Protein AF-A0A0D6L9V5-F1 (afdb_monomer_lite)

Foldseek 3Di:
DDCPDPDVVVNVVVVVVVVVVVVPPCQPVDDLVVVLVVLLVVVVVVPVVDDDDLDDDDEAAQAHPDHAADLVSCLSHNDYYQFQLLALVRVVVVVVSCCVRPRLVSQAADEDFAAQDEGSPSDDHGAQAQPHRSHPNSLQSVLVDPSCVPHYYHYPHPPDPVVVSVVSSVVD

InterPro domains:
  IPR001719 AP endonuclease 2 [PS51432] (1-172)
  IPR001719 AP endonuclease 2 [PTHR21445] (82-172)
  IPR001719 AP endonuclease 2 [SM00518] (1-172)
  IPR013022 Xylose isomerase-like, TIM barrel domain [PF01261] (30-164)
  IPR018246 AP endonuclease 2, zinc binding site [PS00731] (110-126)
  IPR036237 Xylose isomerase-like superfamily [SSF51658] (2-169)

Secondary structure (DSSP, 8-state):
--TT-SSHHHHHHHHHHHHHHHH---TTSS-HHHHHHHHHHHHHHHHHT-SS--PPPPPP---SS-S--SHHHHHTT--------SSHHHHHHHHHHHHHHT-GGG---EEE-EESSPTT-----EE-TTTSSSHHHHHHHHHT-GGGTT--EEE--TT--HHHHHHHHTT-

pLDDT: mean 71.84, std 14.4, range [40.25, 92.31]

Radius of gyration: 18.35 Å; chains: 1; bounding box: 37×38×50 Å

Sequence (172 aa):
MNPGSPDPEKLQKSREAMLDECKRSTIGACTTEECLKTVAATIDYIVDNTDHIIMVIETMAGQGNTVGSTFEEVRDIISMESYDIRTKEAYNATMEKFDKIIGLKYLKAFHLNDSKGPVGCRVDRHENIGRGKIGKSGFKCLMDDERLDGIPLILETPEGDYPREMITLYSL

Organism: NCBI:txid53326

Structure (mmCIF, N/CA/C/O backbone):
data_AF-A0A0D6L9V5-F1
#
_entry.id   AF-A0A0D6L9V5-F1
#
loop_
_atom_site.group_PDB
_atom_site.id
_atom_site.type_symbol
_atom_site.label_atom_id
_atom_site.label_alt_id
_atom_site.label_comp_id
_atom_site.label_asym_id
_atom_site.label_entity_id
_atom_site.label_seq_id
_atom_site.pdbx_PDB_ins_code
_atom_site.Cartn_x
_atom_site.Cartn_y
_atom_site.Cartn_z
_atom_site.occupancy
_atom_site.B_iso_or_equiv
_atom_site.auth_seq_id
_atom_site.auth_comp_id
_atom_site.auth_asym_id
_atom_site.auth_atom_id
_atom_site.pdbx_PDB_model_num
ATOM 1 N N . MET A 1 1 ? 6.070 -4.367 -23.952 1.00 61.62 1 MET A N 1
ATOM 2 C CA . MET A 1 1 ? 7.113 -5.408 -24.139 1.00 61.62 1 MET A CA 1
ATOM 3 C C . MET A 1 1 ? 6.447 -6.777 -24.154 1.00 61.62 1 MET A C 1
ATOM 5 O O . MET A 1 1 ? 5.437 -6.923 -23.481 1.00 61.62 1 MET A O 1
ATOM 9 N N . ASN A 1 2 ? 6.975 -7.764 -24.885 1.00 54.31 2 ASN A N 1
ATOM 10 C CA . ASN A 1 2 ? 6.525 -9.159 -24.782 1.00 54.31 2 ASN A CA 1
ATOM 11 C C . ASN A 1 2 ? 7.741 -10.113 -24.761 1.00 54.31 2 ASN A C 1
ATOM 13 O O . ASN A 1 2 ? 8.191 -10.552 -25.824 1.00 54.31 2 ASN A O 1
ATOM 17 N N . PRO A 1 3 ? 8.278 -10.453 -23.573 1.00 46.28 3 PRO A N 1
ATOM 18 C CA . PRO A 1 3 ? 9.415 -11.368 -23.442 1.00 46.28 3 PRO A CA 1
ATOM 19 C C . PRO A 1 3 ? 9.081 -12.837 -23.763 1.00 46.28 3 PRO A C 1
ATOM 21 O O . PRO A 1 3 ? 9.992 -13.657 -23.825 1.00 46.28 3 PRO A O 1
ATOM 24 N N . GLY A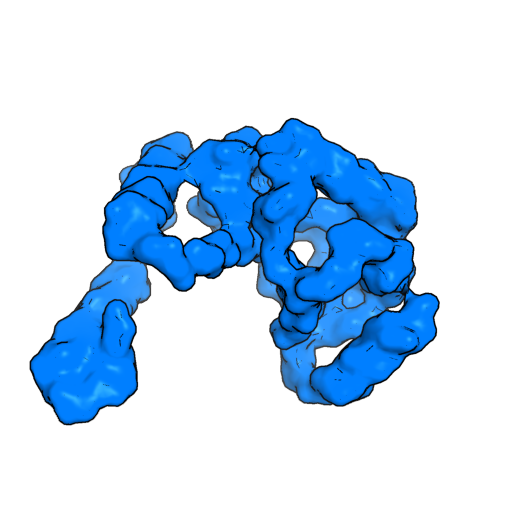 1 4 ? 7.804 -13.171 -23.984 1.00 46.88 4 GLY A N 1
ATOM 25 C CA . GLY A 1 4 ? 7.335 -14.483 -24.443 1.00 46.88 4 GLY A CA 1
ATOM 26 C C . GLY A 1 4 ? 6.944 -14.516 -25.925 1.00 46.88 4 GLY A C 1
ATOM 27 O O . GLY A 1 4 ? 6.222 -15.419 -26.342 1.00 46.88 4 GLY A O 1
ATOM 28 N N . SER A 1 5 ? 7.348 -13.522 -26.726 1.00 75.38 5 SER A N 1
ATOM 29 C CA . SER A 1 5 ? 6.964 -13.461 -28.139 1.00 75.38 5 SER A CA 1
ATOM 30 C C . SER A 1 5 ? 7.527 -14.653 -28.938 1.00 75.38 5 SER A C 1
ATOM 32 O O . SER A 1 5 ? 8.735 -14.881 -28.891 1.00 75.38 5 SER A O 1
ATOM 34 N N . PRO A 1 6 ? 6.699 -15.386 -29.713 1.00 63.06 6 PRO A N 1
ATOM 35 C CA . PRO A 1 6 ? 7.181 -16.427 -30.627 1.00 63.06 6 PRO A CA 1
ATOM 36 C C . PRO A 1 6 ? 7.817 -15.843 -31.902 1.00 63.06 6 PRO A C 1
ATOM 38 O O . PRO A 1 6 ? 8.442 -16.568 -32.670 1.00 63.06 6 PRO A O 1
ATOM 41 N N . ASP A 1 7 ? 7.646 -14.540 -32.136 1.00 86.88 7 ASP A N 1
ATOM 42 C CA . ASP A 1 7 ? 8.281 -13.775 -33.205 1.00 86.88 7 ASP A CA 1
ATOM 43 C C . ASP A 1 7 ? 9.702 -13.369 -32.754 1.00 86.88 7 ASP A C 1
ATOM 45 O O . ASP A 1 7 ? 9.831 -12.613 -31.781 1.00 86.88 7 ASP A O 1
ATOM 49 N N . PRO A 1 8 ? 10.773 -13.847 -33.423 1.00 83.25 8 PRO A N 1
ATOM 50 C CA . PRO A 1 8 ? 12.145 -13.618 -32.973 1.00 83.25 8 PRO A CA 1
ATOM 51 C C . PRO A 1 8 ? 12.564 -12.145 -32.940 1.00 83.25 8 PRO A C 1
ATOM 53 O O . PRO A 1 8 ? 13.319 -11.758 -32.050 1.00 83.25 8 PRO A O 1
ATOM 56 N N . GLU A 1 9 ? 12.071 -11.305 -33.856 1.00 86.25 9 GLU A N 1
ATOM 57 C CA . GLU A 1 9 ? 12.423 -9.880 -33.878 1.00 86.25 9 GLU A CA 1
ATOM 58 C C . GLU A 1 9 ? 11.746 -9.125 -32.732 1.00 86.25 9 GLU A C 1
ATOM 60 O O . GLU A 1 9 ? 12.368 -8.285 -32.076 1.00 86.25 9 GLU A O 1
ATOM 65 N N . LYS A 1 10 ? 10.474 -9.436 -32.452 1.00 75.12 10 LYS A N 1
ATOM 66 C CA . LYS A 1 10 ? 9.734 -8.843 -31.324 1.00 75.12 10 LYS A CA 1
ATOM 67 C C . LYS A 1 10 ? 10.266 -9.326 -29.975 1.00 75.12 10 LYS A C 1
ATOM 69 O O . LYS A 1 10 ? 10.299 -8.546 -29.017 1.00 75.12 10 LYS A O 1
ATOM 74 N N . LEU A 1 11 ? 10.715 -10.580 -29.905 1.00 71.06 11 LEU A N 1
ATOM 75 C CA . LEU A 1 11 ? 11.403 -11.140 -28.746 1.00 71.06 11 LEU A CA 1
ATOM 76 C C . LEU A 1 11 ? 12.747 -10.444 -28.511 1.00 71.06 11 LEU A C 1
ATOM 78 O O . LEU A 1 11 ? 13.022 -10.025 -27.388 1.00 71.06 11 LEU A O 1
ATOM 82 N N . GLN A 1 12 ? 13.554 -10.266 -29.561 1.00 76.75 12 GLN A N 1
ATOM 83 C CA . GLN A 1 12 ? 14.848 -9.593 -29.470 1.00 76.75 12 GLN A CA 1
ATOM 84 C C . GLN A 1 12 ? 14.691 -8.127 -29.044 1.00 76.75 12 GLN A C 1
ATOM 86 O O . GLN A 1 12 ? 15.301 -7.728 -28.056 1.00 76.75 12 GLN A O 1
ATOM 91 N N . LYS A 1 13 ? 13.783 -7.365 -29.672 1.00 78.25 13 LYS A N 1
ATOM 92 C CA . LYS A 1 13 ? 13.473 -5.981 -29.262 1.00 78.25 13 LYS A CA 1
ATOM 93 C C . LYS A 1 13 ? 12.970 -5.889 -27.819 1.00 78.25 13 LYS A C 1
ATOM 95 O O . LYS A 1 13 ? 13.324 -4.955 -27.108 1.00 78.25 13 LYS A O 1
ATOM 100 N N . SER A 1 14 ? 12.175 -6.860 -27.356 1.00 65.69 14 SER A N 1
ATOM 101 C CA . SER A 1 14 ? 11.728 -6.898 -25.954 1.00 65.69 14 SER A CA 1
ATOM 102 C C . SER A 1 14 ? 12.881 -7.195 -24.990 1.00 65.69 14 SER A C 1
ATOM 104 O O . SER A 1 14 ? 12.961 -6.565 -23.941 1.00 65.69 14 SER A O 1
ATOM 106 N N . ARG A 1 15 ? 13.798 -8.106 -25.345 1.00 69.19 15 ARG A N 1
ATOM 107 C CA . ARG A 1 15 ? 15.003 -8.406 -24.552 1.00 69.19 15 ARG A CA 1
ATOM 108 C C . ARG A 1 15 ? 15.966 -7.228 -24.493 1.00 69.19 15 ARG A C 1
ATOM 110 O O . ARG A 1 15 ? 16.510 -6.958 -23.431 1.00 69.19 15 ARG A O 1
ATOM 117 N N . GLU A 1 16 ? 16.166 -6.534 -25.609 1.00 79.19 16 GLU A N 1
ATOM 118 C CA . GLU A 1 16 ? 17.010 -5.340 -25.684 1.00 79.19 16 GLU A CA 1
ATOM 119 C C . GLU A 1 16 ? 16.431 -4.204 -24.844 1.00 79.19 16 GLU A C 1
ATOM 121 O O . GLU A 1 16 ? 17.160 -3.655 -24.027 1.00 79.19 16 GLU A O 1
ATOM 126 N N . ALA A 1 17 ? 15.126 -3.929 -24.946 1.00 66.31 17 ALA A N 1
ATOM 127 C CA . ALA A 1 17 ? 14.455 -2.936 -24.107 1.00 66.31 17 ALA A CA 1
ATOM 128 C C . ALA A 1 17 ? 14.551 -3.271 -22.607 1.00 66.31 17 ALA A C 1
ATOM 130 O O . ALA A 1 17 ? 14.884 -2.402 -21.809 1.00 66.31 17 ALA A O 1
ATOM 131 N N . MET A 1 18 ? 14.331 -4.532 -22.215 1.00 58.38 18 MET A N 1
ATOM 132 C CA . MET A 1 18 ? 14.477 -4.956 -20.814 1.00 58.38 18 MET A CA 1
ATOM 133 C C . MET A 1 18 ? 15.932 -4.879 -20.329 1.00 58.38 18 MET A C 1
ATOM 135 O O . MET A 1 18 ? 16.178 -4.466 -19.202 1.00 58.38 18 MET A O 1
ATOM 139 N N . LEU A 1 19 ? 16.907 -5.245 -21.166 1.00 63.72 19 LEU A N 1
ATOM 140 C CA . LEU A 1 19 ? 18.331 -5.163 -20.830 1.00 63.72 19 LEU A CA 1
ATOM 141 C C . LEU A 1 19 ? 18.823 -3.711 -20.734 1.00 63.72 19 LEU A C 1
ATOM 143 O O . LEU A 1 19 ? 19.700 -3.423 -19.924 1.00 63.72 19 LEU A O 1
ATOM 147 N N . ASP A 1 20 ? 18.292 -2.821 -21.569 1.00 67.50 20 ASP A N 1
ATOM 148 C CA . ASP A 1 20 ? 18.527 -1.378 -21.522 1.00 67.50 20 ASP A CA 1
ATOM 149 C C . ASP A 1 20 ? 17.930 -0.775 -20.240 1.00 67.50 20 ASP A C 1
ATOM 151 O O . ASP A 1 20 ? 18.612 -0.035 -19.535 1.00 67.50 20 ASP A O 1
ATOM 155 N N . GLU A 1 21 ? 16.728 -1.202 -19.843 1.00 57.31 21 GLU A N 1
ATOM 156 C CA . GLU A 1 21 ? 16.108 -0.792 -18.577 1.00 57.31 21 GLU A CA 1
ATOM 157 C C . GLU A 1 21 ? 16.887 -1.297 -17.352 1.00 57.31 21 GLU A C 1
ATOM 159 O O . GLU A 1 21 ? 17.189 -0.522 -16.448 1.00 57.31 21 GLU A O 1
ATOM 164 N N . CYS A 1 22 ? 17.352 -2.552 -17.357 1.00 48.72 22 CYS A N 1
ATOM 165 C CA . CYS A 1 22 ? 18.258 -3.068 -16.321 1.00 48.72 22 CYS A CA 1
ATOM 166 C C . CYS A 1 22 ? 19.623 -2.349 -16.278 1.00 48.72 22 CYS A C 1
ATOM 168 O O . CYS A 1 22 ? 20.335 -2.456 -15.279 1.00 48.72 22 CYS A O 1
ATOM 170 N N . LYS A 1 23 ? 20.019 -1.649 -17.351 1.00 51.94 23 LYS A N 1
ATOM 171 C CA . LYS A 1 23 ? 21.242 -0.828 -17.412 1.00 51.94 23 LYS A CA 1
ATOM 172 C C . LYS A 1 23 ? 20.991 0.640 -17.060 1.00 51.94 23 LYS A C 1
ATOM 174 O O . LYS A 1 23 ? 21.933 1.304 -16.626 1.00 51.94 23 LYS A O 1
ATOM 179 N N . ARG A 1 24 ? 19.756 1.140 -17.196 1.00 53.59 24 ARG A N 1
ATOM 180 C CA . ARG A 1 24 ? 19.312 2.471 -16.747 1.00 53.59 24 ARG A CA 1
ATOM 181 C C . ARG A 1 24 ? 19.212 2.543 -15.218 1.00 53.59 24 ARG A C 1
ATOM 183 O O . ARG A 1 24 ? 18.158 2.767 -14.635 1.00 53.59 24 ARG A O 1
ATOM 190 N N . SER A 1 25 ? 20.358 2.436 -14.554 1.00 47.56 25 SER A N 1
ATOM 191 C CA . SER A 1 25 ? 20.492 2.864 -13.164 1.00 47.56 25 SER A CA 1
ATOM 192 C C . SER A 1 25 ? 20.514 4.395 -13.113 1.00 47.56 25 SER A C 1
ATOM 194 O O . SER A 1 25 ? 21.544 5.021 -13.357 1.00 47.56 25 SER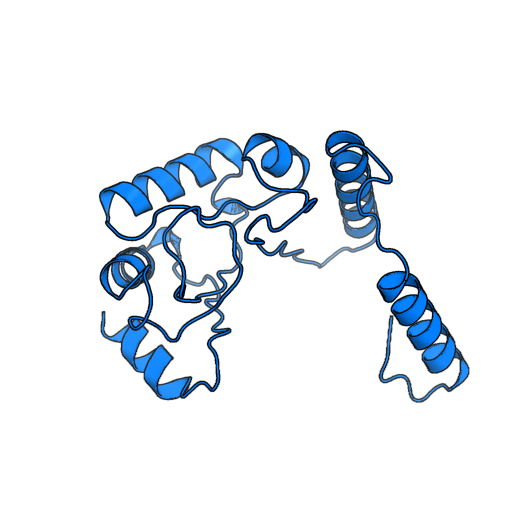 A O 1
ATOM 196 N N . THR A 1 26 ? 19.374 5.012 -12.806 1.00 51.59 26 THR A N 1
ATOM 197 C CA . THR A 1 26 ? 19.206 6.475 -12.679 1.00 51.59 26 THR A CA 1
ATOM 198 C C . THR A 1 26 ? 19.729 7.042 -11.351 1.00 51.59 26 THR A C 1
ATOM 200 O O . THR A 1 26 ? 19.454 8.196 -11.016 1.00 51.59 26 THR A O 1
ATOM 203 N N . ILE A 1 27 ? 20.505 6.261 -10.587 1.00 45.81 27 ILE A N 1
ATOM 204 C CA . ILE A 1 27 ? 21.007 6.615 -9.251 1.00 45.81 27 ILE A CA 1
ATOM 205 C C . ILE A 1 27 ? 21.831 7.914 -9.313 1.00 45.81 27 ILE A C 1
ATOM 207 O O . ILE A 1 27 ? 23.001 7.914 -9.686 1.00 45.81 27 ILE A O 1
ATOM 211 N N . GLY A 1 28 ? 21.208 9.022 -8.898 1.00 54.84 28 GLY A N 1
ATOM 212 C CA . GLY A 1 28 ? 21.835 10.346 -8.806 1.00 54.84 28 GLY A CA 1
ATOM 213 C C . GLY A 1 28 ? 21.927 11.139 -10.118 1.00 54.84 28 GLY A C 1
ATOM 214 O O . GLY A 1 28 ? 22.634 12.141 -10.149 1.00 54.84 28 GLY A O 1
ATOM 215 N N . ALA A 1 29 ? 21.244 10.717 -11.189 1.00 64.25 29 ALA A N 1
ATOM 216 C CA . ALA A 1 29 ? 21.314 11.380 -12.500 1.00 64.25 29 ALA A CA 1
ATOM 217 C C . ALA A 1 29 ? 20.358 12.583 -12.667 1.00 64.25 29 ALA A C 1
ATOM 219 O O . ALA A 1 29 ? 20.539 13.383 -13.582 1.00 64.25 29 ALA A O 1
ATOM 220 N N . CYS A 1 30 ? 19.347 12.707 -11.806 1.00 63.38 30 CYS A N 1
ATOM 221 C CA . CYS A 1 30 ? 18.388 13.814 -11.764 1.00 63.38 30 CYS A CA 1
ATOM 222 C C . CYS A 1 30 ? 17.924 14.050 -10.318 1.00 63.38 30 CYS A C 1
ATOM 224 O O . CYS A 1 30 ? 18.185 13.230 -9.431 1.00 63.38 30 CYS A O 1
ATOM 226 N N . THR A 1 31 ? 17.258 15.175 -10.070 1.00 74.56 31 THR A N 1
ATOM 227 C CA . THR A 1 31 ? 16.595 15.445 -8.788 1.00 74.56 31 THR A CA 1
ATOM 228 C C . THR A 1 31 ? 15.334 14.593 -8.625 1.00 74.56 31 THR A C 1
ATOM 230 O O . THR A 1 31 ? 14.723 14.163 -9.605 1.00 74.56 31 THR A O 1
ATOM 233 N N . THR A 1 32 ? 14.897 14.403 -7.375 1.00 63.34 32 THR A N 1
ATOM 234 C CA . THR A 1 32 ? 13.609 13.768 -7.061 1.00 63.34 32 THR A CA 1
ATOM 235 C C . THR A 1 32 ? 12.475 14.402 -7.869 1.00 63.34 32 THR A C 1
ATOM 237 O O . THR A 1 32 ? 11.752 13.689 -8.550 1.00 63.34 32 THR A O 1
ATOM 240 N N . GLU A 1 33 ? 12.370 15.736 -7.876 1.00 64.25 33 GLU A N 1
ATOM 241 C CA . GLU A 1 33 ? 11.300 16.488 -8.550 1.00 64.25 33 GLU A CA 1
ATOM 242 C C . GLU A 1 33 ? 11.258 16.264 -10.077 1.00 64.25 33 GLU A C 1
ATOM 244 O O . GLU A 1 33 ? 10.181 16.160 -10.665 1.00 64.25 33 GLU A O 1
ATOM 249 N N . GLU A 1 34 ? 12.414 16.155 -10.736 1.00 68.19 34 GLU A N 1
ATOM 250 C CA . GLU A 1 34 ? 12.494 15.837 -12.170 1.00 68.19 34 GLU A CA 1
ATOM 251 C C . GLU A 1 34 ? 12.058 14.395 -12.456 1.00 68.19 34 GLU A C 1
ATOM 253 O O . GLU A 1 34 ? 11.372 14.138 -13.451 1.00 68.19 34 GLU A O 1
ATOM 258 N N . CYS A 1 35 ? 12.391 13.462 -11.560 1.00 65.25 35 CYS A N 1
ATOM 259 C CA . CYS A 1 35 ? 11.892 12.094 -11.623 1.00 65.25 35 CYS A CA 1
ATOM 260 C C . CYS A 1 35 ? 10.363 12.051 -11.437 1.00 65.25 35 CYS A C 1
ATOM 262 O O . CYS A 1 35 ? 9.692 11.428 -12.260 1.00 65.25 35 CYS A O 1
ATOM 264 N N . LEU A 1 36 ? 9.803 12.796 -10.464 1.00 60.31 36 LEU A N 1
ATOM 265 C CA . LEU A 1 36 ? 8.348 12.928 -10.257 1.00 60.31 36 LEU A CA 1
ATOM 266 C C . LEU A 1 36 ? 7.628 13.342 -11.541 1.00 60.31 36 LEU A C 1
ATOM 268 O O . LEU A 1 36 ? 6.753 12.629 -12.027 1.00 60.31 36 LEU A O 1
ATOM 272 N N . LYS A 1 37 ? 8.058 14.458 -12.139 1.00 63.31 37 LYS A N 1
ATOM 273 C CA . LYS A 1 37 ? 7.464 14.999 -13.372 1.00 63.31 37 LYS A CA 1
ATOM 274 C C . LYS A 1 37 ? 7.552 14.026 -14.546 1.00 63.31 37 LYS A C 1
ATOM 276 O O . LYS A 1 37 ? 6.629 13.962 -15.351 1.00 63.31 37 LYS A O 1
ATOM 281 N N . THR A 1 38 ? 8.644 13.269 -14.641 1.00 66.88 38 THR A N 1
ATOM 282 C CA . THR A 1 38 ? 8.848 12.283 -15.713 1.00 66.88 38 THR A CA 1
ATOM 283 C C . THR A 1 38 ? 7.923 11.075 -15.552 1.00 66.88 38 THR A C 1
ATOM 285 O O . THR A 1 38 ? 7.341 10.616 -16.535 1.00 66.88 38 THR A O 1
ATOM 288 N N . VAL A 1 39 ? 7.747 10.579 -14.322 1.00 61.88 39 VAL A N 1
ATOM 289 C CA . VAL A 1 39 ? 6.808 9.487 -14.026 1.00 61.88 39 VAL A CA 1
ATOM 290 C C . VAL A 1 39 ? 5.366 9.945 -14.247 1.00 61.88 39 VAL A C 1
ATOM 292 O O . VAL A 1 39 ? 4.650 9.281 -14.992 1.00 61.88 39 VAL A O 1
ATOM 295 N N . ALA A 1 40 ? 4.967 11.105 -13.714 1.00 58.78 40 ALA A N 1
ATOM 296 C CA . ALA A 1 40 ? 3.634 11.676 -13.923 1.00 58.78 40 ALA A CA 1
ATOM 297 C C . ALA A 1 40 ? 3.296 11.837 -15.418 1.00 58.78 40 ALA A C 1
ATOM 299 O O . ALA A 1 40 ? 2.306 11.280 -15.882 1.00 58.78 40 ALA A O 1
ATOM 300 N N . ALA A 1 41 ? 4.172 12.470 -16.207 1.00 61.19 41 ALA A N 1
ATOM 301 C CA . ALA A 1 41 ? 3.958 12.631 -17.649 1.00 61.19 41 ALA A CA 1
ATOM 302 C C . ALA A 1 41 ? 3.912 11.292 -18.417 1.00 61.19 41 ALA A C 1
ATOM 304 O O . ALA A 1 41 ? 3.268 11.193 -19.462 1.00 61.19 41 ALA A O 1
ATOM 305 N N . THR A 1 42 ? 4.581 10.252 -17.908 1.00 62.31 42 THR A N 1
ATOM 306 C CA . THR A 1 42 ? 4.503 8.895 -18.472 1.00 62.31 42 THR A CA 1
ATOM 307 C C . THR A 1 42 ? 3.162 8.235 -18.142 1.00 62.31 42 THR A C 1
ATOM 309 O O . THR A 1 42 ? 2.581 7.586 -19.011 1.00 62.31 42 THR A O 1
ATOM 312 N N . ILE A 1 43 ? 2.646 8.420 -16.922 1.00 59.22 43 ILE A N 1
ATOM 313 C CA . ILE A 1 43 ? 1.316 7.946 -16.512 1.00 59.22 43 ILE A CA 1
ATOM 314 C C . ILE A 1 43 ? 0.238 8.632 -17.358 1.00 59.22 43 ILE A C 1
ATOM 316 O O . ILE A 1 43 ? -0.565 7.929 -17.970 1.00 59.22 43 ILE A O 1
ATOM 320 N N . ASP A 1 44 ? 0.278 9.965 -17.467 1.00 59.28 44 ASP A N 1
ATOM 321 C CA . ASP A 1 44 ? -0.649 10.759 -18.285 1.00 59.28 44 ASP A CA 1
ATOM 322 C C . ASP A 1 44 ? -0.664 10.263 -19.738 1.00 59.28 44 ASP A C 1
ATOM 324 O O . ASP A 1 44 ? -1.721 9.940 -20.274 1.00 59.28 44 ASP A O 1
ATOM 328 N N . TYR A 1 45 ? 0.514 10.084 -20.354 1.00 64.38 45 TYR A N 1
ATOM 329 C CA . TYR A 1 45 ? 0.622 9.551 -21.716 1.00 64.38 45 TYR A CA 1
ATOM 330 C C . TYR A 1 45 ? -0.029 8.167 -21.872 1.00 64.38 45 TYR A C 1
ATOM 332 O O . TYR A 1 45 ? -0.694 7.909 -22.876 1.00 64.38 45 TYR A O 1
ATOM 340 N N . ILE A 1 46 ? 0.153 7.262 -20.905 1.00 57.00 46 ILE A N 1
ATOM 341 C CA . ILE A 1 46 ? -0.445 5.923 -20.967 1.00 57.00 46 ILE A CA 1
ATOM 342 C C . ILE A 1 46 ? -1.970 6.008 -20.800 1.00 57.00 46 ILE A C 1
ATOM 344 O O . ILE A 1 46 ? -2.689 5.336 -21.540 1.00 57.00 46 ILE A O 1
ATOM 348 N N . VAL A 1 47 ? -2.468 6.836 -19.876 1.00 59.97 47 VAL A N 1
ATOM 349 C CA . VAL A 1 47 ? -3.909 7.045 -19.647 1.00 59.97 47 VAL A CA 1
ATOM 350 C C . VAL A 1 47 ? -4.576 7.654 -20.885 1.00 59.97 47 VAL A C 1
ATOM 352 O O . VAL A 1 47 ? -5.558 7.101 -21.371 1.00 59.97 47 VAL A O 1
ATOM 355 N N . ASP A 1 48 ? -3.993 8.698 -21.477 1.00 67.56 48 ASP A N 1
ATOM 356 C CA . ASP A 1 48 ? -4.498 9.347 -22.699 1.00 67.56 48 ASP A CA 1
ATOM 357 C C . ASP A 1 48 ? -4.519 8.420 -23.932 1.00 67.56 48 ASP A C 1
ATOM 359 O O . ASP A 1 48 ? -5.194 8.707 -24.921 1.00 67.56 48 ASP A O 1
ATOM 363 N N . ASN A 1 49 ? -3.776 7.307 -23.896 1.00 67.56 49 ASN A N 1
ATOM 364 C CA . ASN A 1 49 ? -3.671 6.339 -24.991 1.00 67.56 49 ASN A CA 1
ATOM 365 C C . ASN A 1 49 ? -4.280 4.962 -24.647 1.00 67.56 49 ASN A C 1
ATOM 367 O O . ASN A 1 49 ? -4.048 3.999 -25.384 1.00 67.56 49 ASN A O 1
ATOM 371 N N . THR A 1 50 ? -5.052 4.834 -23.556 1.00 60.94 50 THR A N 1
ATOM 372 C CA . THR A 1 50 ? -5.722 3.573 -23.183 1.00 60.94 50 THR A CA 1
ATOM 373 C C . THR A 1 50 ? -7.109 3.778 -22.559 1.00 60.94 50 THR A C 1
ATOM 375 O O . THR A 1 50 ? -7.264 4.437 -21.540 1.00 60.94 50 THR A O 1
ATOM 378 N N . ASP A 1 51 ? -8.139 3.129 -23.115 1.00 48.47 51 ASP A N 1
ATOM 379 C CA . ASP A 1 51 ? -9.524 3.326 -22.649 1.00 48.47 51 ASP A CA 1
ATOM 380 C C . ASP A 1 51 ? -9.866 2.589 -21.336 1.00 48.47 51 ASP A C 1
ATOM 382 O O . ASP A 1 51 ? -10.804 2.965 -20.626 1.00 48.47 51 ASP A O 1
ATOM 386 N N . HIS A 1 52 ? -9.171 1.483 -21.032 1.00 54.41 52 HIS A N 1
ATOM 387 C CA . HIS A 1 52 ? -9.615 0.475 -20.053 1.00 54.41 52 HIS A CA 1
ATOM 388 C C . HIS A 1 52 ? -8.480 -0.116 -19.194 1.00 54.41 52 HIS A C 1
ATOM 390 O O . HIS A 1 52 ? -8.417 -1.332 -18.997 1.00 54.41 52 HIS A O 1
ATOM 396 N N . ILE A 1 53 ? -7.580 0.717 -18.662 1.00 49.06 53 ILE A N 1
ATOM 397 C CA . ILE A 1 53 ? -6.613 0.274 -17.643 1.00 49.06 53 ILE A CA 1
ATOM 398 C C . ILE A 1 53 ? -6.966 0.816 -16.257 1.00 49.06 53 ILE A C 1
ATOM 400 O O . ILE A 1 53 ? -7.412 1.949 -16.102 1.00 49.06 53 ILE A O 1
ATOM 404 N N . ILE A 1 54 ? -6.700 0.010 -15.231 1.00 53.78 54 ILE A N 1
ATOM 405 C CA . ILE A 1 54 ? -6.531 0.489 -13.859 1.00 53.78 54 ILE A CA 1
ATOM 406 C C . ILE A 1 54 ? -5.039 0.374 -13.580 1.00 53.78 54 ILE A C 1
ATOM 408 O O . ILE A 1 54 ? -4.524 -0.731 -13.408 1.00 53.78 54 ILE A O 1
ATOM 412 N N . MET A 1 55 ? -4.335 1.504 -13.591 1.00 50.59 55 MET A N 1
ATOM 413 C CA . MET A 1 55 ? -2.926 1.529 -13.219 1.00 50.59 55 MET A CA 1
ATOM 414 C C . MET A 1 55 ? -2.823 1.460 -11.694 1.00 50.59 55 MET A C 1
ATOM 416 O O . MET A 1 55 ? -3.344 2.323 -10.992 1.00 50.59 55 MET A O 1
ATOM 420 N N . VAL A 1 56 ? -2.186 0.407 -11.187 1.00 56.50 56 VAL A N 1
ATOM 421 C CA . VAL A 1 56 ? -1.889 0.239 -9.762 1.00 56.50 56 VAL A CA 1
ATOM 422 C C . VAL A 1 56 ? -0.411 0.550 -9.577 1.00 56.50 56 VAL A C 1
ATOM 424 O O . VAL A 1 56 ? 0.428 -0.098 -10.198 1.00 56.50 56 VAL A O 1
ATOM 427 N N . ILE A 1 57 ? -0.103 1.556 -8.760 1.00 56.47 57 ILE A N 1
ATOM 428 C CA . ILE A 1 57 ? 1.274 1.943 -8.448 1.00 56.47 57 ILE A CA 1
ATOM 429 C C . ILE A 1 57 ? 1.613 1.390 -7.063 1.00 56.47 57 ILE A C 1
ATOM 431 O O . ILE A 1 57 ? 0.972 1.732 -6.066 1.00 56.47 57 ILE A O 1
ATOM 435 N N . GLU A 1 58 ? 2.581 0.479 -7.031 1.00 56.09 58 GLU A N 1
ATOM 436 C CA . GLU A 1 58 ? 2.997 -0.271 -5.846 1.00 56.09 58 GLU A CA 1
ATOM 437 C C . GLU A 1 58 ? 3.941 0.537 -4.952 1.00 56.09 58 GLU A C 1
ATOM 439 O O . GLU A 1 58 ? 4.800 1.258 -5.448 1.00 56.09 58 GLU A O 1
ATOM 444 N N . THR A 1 59 ? 3.806 0.385 -3.631 1.00 58.38 59 THR A N 1
ATOM 445 C CA . THR A 1 59 ? 4.595 1.110 -2.629 1.00 58.38 59 THR A CA 1
ATOM 446 C C . THR A 1 59 ? 5.948 0.465 -2.306 1.00 58.38 59 THR A C 1
ATOM 448 O O . THR A 1 59 ? 5.975 -0.664 -1.832 1.00 58.38 59 THR A O 1
ATOM 451 N N . MET A 1 60 ? 7.054 1.213 -2.420 1.00 59.19 60 MET A N 1
ATOM 452 C CA . MET A 1 60 ? 8.414 0.758 -2.068 1.00 59.19 60 MET A CA 1
ATOM 453 C C . MET A 1 60 ? 8.899 1.273 -0.703 1.00 59.19 60 MET A C 1
ATOM 455 O O . MET A 1 60 ? 8.548 2.367 -0.266 1.00 59.19 60 MET A O 1
ATOM 459 N N . ALA A 1 61 ? 9.820 0.540 -0.066 1.00 53.81 61 ALA A N 1
ATOM 460 C CA . ALA A 1 61 ? 10.367 0.880 1.255 1.00 53.81 61 ALA A CA 1
ATOM 461 C C . ALA A 1 61 ? 11.315 2.108 1.306 1.00 53.81 61 ALA A C 1
ATOM 463 O O . ALA A 1 61 ? 11.790 2.454 2.387 1.00 53.81 61 ALA A O 1
ATOM 464 N N . GLY A 1 62 ? 11.627 2.764 0.181 1.00 53.28 62 GLY A N 1
ATOM 465 C CA . GLY A 1 62 ? 12.501 3.951 0.152 1.00 53.28 62 GLY A CA 1
ATOM 466 C C . GLY A 1 62 ? 13.995 3.661 0.377 1.00 53.28 62 GLY A C 1
ATOM 467 O O . GLY A 1 62 ? 14.677 4.406 1.084 1.00 53.28 62 GLY A O 1
ATOM 468 N N . GLN A 1 63 ? 14.509 2.561 -0.185 1.00 53.44 63 GLN A N 1
ATOM 469 C CA . GLN A 1 63 ? 15.910 2.151 -0.045 1.00 53.44 63 GLN A CA 1
ATOM 470 C C . GLN A 1 63 ? 16.821 2.848 -1.077 1.00 53.44 63 GLN A C 1
ATOM 472 O O . GLN A 1 63 ? 16.751 2.573 -2.269 1.00 53.44 63 GLN A O 1
ATOM 477 N N . GLY A 1 64 ? 17.763 3.680 -0.624 1.00 60.00 64 GLY A N 1
ATOM 478 C CA . GLY A 1 64 ? 18.706 4.383 -1.508 1.00 60.00 64 GLY A CA 1
ATOM 479 C C . GLY A 1 64 ? 18.103 5.656 -2.111 1.00 60.00 64 GLY A C 1
ATOM 480 O O . GLY A 1 64 ? 17.447 6.408 -1.400 1.00 60.00 64 GLY A O 1
ATOM 481 N N . ASN A 1 65 ? 18.324 5.901 -3.408 1.00 54.16 65 ASN A N 1
ATOM 482 C CA . ASN A 1 65 ? 17.796 7.073 -4.129 1.00 54.16 65 ASN A CA 1
ATOM 483 C C . ASN A 1 65 ? 16.406 6.804 -4.752 1.00 54.16 65 ASN A C 1
ATOM 485 O O . ASN A 1 65 ? 16.107 7.300 -5.837 1.00 54.16 65 ASN A O 1
ATOM 489 N N . THR A 1 66 ? 15.578 5.968 -4.118 1.00 54.69 66 THR A N 1
ATOM 490 C CA . THR A 1 66 ? 14.220 5.667 -4.596 1.00 54.69 66 THR A CA 1
ATOM 491 C C . THR A 1 66 ? 13.301 6.866 -4.379 1.00 54.69 66 THR A C 1
ATOM 493 O O . THR A 1 66 ? 13.258 7.432 -3.290 1.00 54.69 66 THR A O 1
ATOM 496 N N . VAL A 1 67 ? 12.559 7.228 -5.422 1.00 51.47 67 VAL A N 1
ATOM 497 C CA . VAL A 1 67 ? 11.608 8.347 -5.444 1.00 51.47 67 VAL A CA 1
ATOM 498 C C . VAL A 1 67 ? 10.204 7.849 -5.077 1.00 51.47 67 VAL A C 1
ATOM 500 O O . VAL A 1 67 ? 9.868 6.706 -5.382 1.00 51.47 67 VAL A O 1
ATOM 503 N N . GLY A 1 68 ? 9.402 8.693 -4.418 1.00 50.00 68 GLY A N 1
ATOM 504 C CA . GLY A 1 68 ? 8.111 8.313 -3.829 1.00 50.00 68 GLY A CA 1
ATOM 505 C C . GLY A 1 68 ? 8.288 7.850 -2.383 1.00 50.00 68 GLY A C 1
ATOM 506 O O . GLY A 1 68 ? 8.123 6.676 -2.071 1.00 50.00 68 GLY A O 1
ATOM 507 N N . SER A 1 69 ? 8.719 8.772 -1.519 1.00 52.34 69 SER A N 1
ATOM 508 C CA . SER A 1 69 ? 9.111 8.513 -0.126 1.00 52.34 69 SER A CA 1
ATOM 509 C C . SER A 1 69 ? 8.507 9.488 0.891 1.00 52.34 69 SER A C 1
ATOM 511 O O . SER A 1 69 ? 8.836 9.424 2.075 1.00 52.34 69 SER A O 1
ATOM 513 N N . THR A 1 70 ? 7.650 10.408 0.441 1.00 53.44 70 THR A N 1
ATOM 514 C CA . THR A 1 70 ? 6.875 11.342 1.269 1.00 53.44 70 THR A CA 1
ATOM 515 C C . THR A 1 70 ? 5.532 11.608 0.609 1.00 53.44 70 THR A C 1
ATOM 517 O O . THR A 1 70 ? 5.466 11.734 -0.608 1.00 53.44 70 THR A O 1
ATOM 520 N N . PHE A 1 71 ? 4.460 11.753 1.387 1.00 52.09 71 PHE A N 1
ATOM 521 C CA . PHE A 1 71 ? 3.107 11.989 0.864 1.00 52.09 71 PHE A CA 1
ATOM 522 C C . PHE A 1 71 ? 2.972 13.128 -0.164 1.00 52.09 71 PHE A C 1
ATOM 524 O O . PHE A 1 71 ? 2.041 13.112 -0.960 1.00 52.09 71 PHE A O 1
ATOM 531 N N . GLU A 1 72 ? 3.866 14.112 -0.157 1.00 56.53 72 GLU A N 1
ATOM 532 C CA . GLU A 1 72 ? 3.916 15.206 -1.119 1.00 56.53 72 GLU A CA 1
ATOM 533 C C . GLU A 1 72 ? 4.509 14.762 -2.468 1.00 56.53 72 GLU A C 1
ATOM 535 O O . GLU A 1 72 ? 3.837 14.921 -3.483 1.00 56.53 72 GLU A O 1
ATOM 540 N N . GLU A 1 73 ? 5.681 14.109 -2.482 1.00 54.56 73 GLU A N 1
ATOM 541 C CA . GLU A 1 73 ? 6.236 13.427 -3.676 1.00 54.56 73 GLU A CA 1
ATOM 542 C C . GLU A 1 73 ? 5.220 12.442 -4.277 1.00 54.56 73 GLU A C 1
ATOM 544 O O . GLU A 1 73 ? 5.112 12.244 -5.481 1.00 54.56 73 GLU A O 1
ATOM 549 N N . VAL A 1 74 ? 4.453 11.838 -3.381 1.00 52.50 74 VAL A N 1
ATOM 550 C CA . VAL A 1 74 ? 3.448 10.808 -3.599 1.00 52.50 74 VAL A CA 1
ATOM 551 C C . VAL A 1 74 ? 2.072 11.365 -3.963 1.00 52.50 74 VAL A C 1
ATOM 553 O O . VAL A 1 74 ? 1.273 10.665 -4.561 1.00 52.50 74 VAL A O 1
ATOM 556 N N . ARG A 1 75 ? 1.762 12.625 -3.684 1.00 54.28 75 ARG A N 1
ATOM 557 C CA . ARG A 1 75 ? 0.635 13.313 -4.330 1.00 54.28 75 ARG A CA 1
ATOM 558 C C . ARG A 1 75 ? 1.004 13.643 -5.778 1.00 54.28 75 ARG A C 1
ATOM 560 O O . ARG A 1 75 ? 0.143 13.635 -6.651 1.00 54.28 75 ARG A O 1
ATOM 567 N N . ASP A 1 76 ? 2.290 13.886 -6.010 1.00 49.59 76 ASP A N 1
ATOM 568 C CA . ASP A 1 76 ? 2.852 14.284 -7.295 1.00 49.59 76 ASP A CA 1
ATOM 569 C C . ASP A 1 76 ? 3.254 13.061 -8.180 1.00 49.59 76 ASP A C 1
ATOM 571 O O . ASP A 1 76 ? 3.684 13.259 -9.314 1.00 49.59 76 ASP A O 1
ATOM 575 N N . ILE A 1 77 ? 3.057 11.812 -7.693 1.00 50.59 77 ILE A N 1
ATOM 576 C CA . ILE A 1 77 ? 3.140 10.516 -8.433 1.00 50.59 77 ILE A CA 1
ATOM 577 C C . ILE A 1 77 ? 1.977 9.521 -8.123 1.00 50.59 77 ILE A C 1
ATOM 579 O O . ILE A 1 77 ? 1.420 8.962 -9.065 1.00 50.59 77 ILE A O 1
ATOM 583 N N . ILE A 1 78 ? 1.636 9.284 -6.836 1.00 49.34 78 ILE A N 1
ATOM 584 C CA . ILE A 1 78 ? 0.810 8.195 -6.209 1.00 49.34 78 ILE A CA 1
ATOM 585 C C . ILE A 1 78 ? 1.528 6.824 -6.163 1.00 49.34 78 ILE A C 1
ATOM 587 O O . ILE A 1 78 ? 1.909 6.342 -7.212 1.00 49.34 78 ILE A O 1
ATOM 591 N N . SER A 1 79 ? 1.727 6.055 -5.073 1.00 40.25 79 SER A N 1
ATOM 592 C CA . SER A 1 79 ? 1.433 6.125 -3.610 1.00 40.25 79 SER A CA 1
ATOM 593 C C . SER A 1 79 ? 2.765 6.281 -2.801 1.00 40.25 79 SER A C 1
ATOM 595 O O . SER A 1 79 ? 3.622 6.928 -3.364 1.00 40.25 79 SER A O 1
ATOM 597 N N . MET A 1 80 ? 2.986 5.676 -1.599 1.00 43.66 80 MET A N 1
ATOM 598 C CA . MET A 1 80 ? 4.269 5.281 -0.873 1.00 43.66 80 MET A CA 1
ATOM 599 C C . MET A 1 80 ? 4.916 6.069 0.340 1.00 43.66 80 MET A C 1
ATOM 601 O O . MET A 1 80 ? 5.747 6.952 0.173 1.00 43.66 80 MET A O 1
ATOM 605 N N . GLU A 1 81 ? 4.706 5.591 1.591 1.00 44.88 81 GLU A N 1
ATOM 606 C CA . GLU A 1 81 ? 5.747 5.405 2.657 1.00 44.88 81 GLU A CA 1
ATOM 607 C C . GLU A 1 81 ? 5.441 4.083 3.416 1.00 44.88 81 GLU A C 1
ATOM 609 O O . GLU A 1 81 ? 4.336 3.548 3.303 1.00 44.88 81 GLU A O 1
ATOM 614 N N . SER A 1 82 ? 6.359 3.579 4.260 1.00 56.75 82 SER A N 1
ATOM 615 C CA . SER A 1 82 ? 6.045 2.514 5.233 1.00 56.75 82 SER A CA 1
ATOM 616 C C . SER A 1 82 ? 5.325 3.086 6.467 1.00 56.75 82 SER A C 1
ATOM 618 O O . SER A 1 82 ? 5.973 3.580 7.397 1.00 56.75 82 SER A O 1
ATOM 620 N N . TYR A 1 83 ? 3.997 3.016 6.497 1.00 66.94 83 TYR A N 1
ATOM 621 C CA . TYR A 1 83 ? 3.204 3.535 7.615 1.00 66.94 83 TYR A CA 1
ATOM 622 C C . TYR A 1 83 ? 3.067 2.553 8.781 1.00 66.94 83 TYR A C 1
ATOM 624 O O . TYR A 1 83 ? 3.124 1.333 8.614 1.00 66.94 83 TYR A O 1
ATOM 632 N N . ASP A 1 84 ? 2.878 3.093 9.986 1.00 76.81 84 ASP A N 1
ATOM 633 C CA . ASP A 1 84 ? 2.626 2.272 11.164 1.00 76.81 84 ASP A CA 1
ATOM 634 C C . ASP A 1 84 ? 1.166 1.813 11.188 1.00 76.81 84 ASP A C 1
ATOM 636 O O . ASP A 1 84 ? 0.261 2.582 11.495 1.00 76.81 84 ASP A O 1
ATOM 640 N N . ILE A 1 85 ? 0.949 0.540 10.876 1.00 82.81 85 ILE A N 1
ATOM 641 C CA . ILE A 1 85 ? -0.363 -0.109 10.936 1.00 82.81 85 ILE A CA 1
ATOM 642 C C . ILE A 1 85 ? -0.493 -1.072 12.126 1.00 82.81 85 ILE A C 1
ATOM 644 O O . ILE A 1 85 ? -1.455 -1.823 12.194 1.00 82.81 85 ILE A O 1
ATOM 648 N N . ARG A 1 86 ? 0.465 -1.098 13.067 1.00 86.94 86 ARG A N 1
ATOM 649 C CA . ARG A 1 86 ? 0.569 -2.154 14.103 1.00 86.94 86 ARG A CA 1
ATOM 650 C C . ARG A 1 86 ? -0.540 -2.123 15.159 1.00 86.94 86 ARG A C 1
ATOM 652 O O . ARG A 1 86 ? -0.800 -3.151 15.792 1.00 86.94 86 ARG A O 1
ATOM 659 N N . THR A 1 87 ? -1.162 -0.962 15.367 1.00 88.06 87 THR A N 1
ATOM 660 C CA . THR A 1 87 ? -2.280 -0.736 16.300 1.00 88.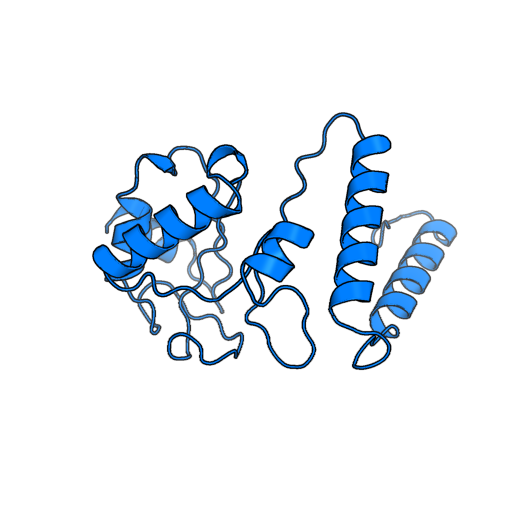06 87 THR A CA 1
ATOM 661 C C . THR A 1 87 ? -3.440 -0.054 15.574 1.00 88.06 87 THR A C 1
ATOM 663 O O . THR A 1 87 ? -3.236 0.542 14.514 1.00 88.06 87 THR A O 1
ATOM 666 N N . LYS A 1 88 ? -4.657 -0.103 16.135 1.00 87.81 88 LYS A N 1
ATOM 667 C CA . LYS A 1 88 ? -5.840 0.479 15.478 1.00 87.81 88 LYS A CA 1
ATOM 668 C C . LYS A 1 88 ? -5.739 2.000 15.358 1.00 87.81 88 LYS A C 1
ATOM 670 O O . LYS A 1 88 ? -6.171 2.557 14.358 1.00 87.81 88 LYS A O 1
ATOM 675 N N . GLU A 1 89 ? -5.121 2.665 16.330 1.00 89.62 89 GLU A N 1
ATOM 676 C CA . GLU A 1 89 ? -4.884 4.112 16.322 1.00 89.62 89 GLU A CA 1
ATOM 677 C C . GLU A 1 89 ? -3.928 4.502 15.188 1.00 89.62 89 GLU A C 1
ATOM 679 O O . GLU A 1 89 ? -4.212 5.422 14.423 1.00 89.62 89 GLU A O 1
ATOM 684 N N . ALA A 1 90 ? -2.820 3.768 15.051 1.00 84.19 90 ALA A N 1
ATOM 685 C CA . ALA A 1 90 ? -1.814 4.011 14.023 1.00 84.19 90 ALA A CA 1
ATOM 686 C C . ALA A 1 90 ? -2.351 3.682 12.613 1.00 84.19 90 ALA A C 1
ATOM 688 O O . ALA A 1 90 ? -2.185 4.470 11.678 1.00 84.19 90 ALA A O 1
ATOM 689 N N . TYR A 1 91 ? -3.098 2.580 12.484 1.00 87.19 91 TYR A N 1
ATOM 690 C CA . TYR A 1 91 ? -3.814 2.206 11.264 1.00 87.19 91 TYR A CA 1
ATOM 691 C C . TYR A 1 91 ? -4.856 3.261 10.855 1.00 87.19 91 TYR A C 1
ATOM 693 O O . TYR A 1 91 ? -4.869 3.702 9.707 1.00 87.19 91 TYR A O 1
ATOM 701 N N . ASN A 1 92 ? -5.696 3.730 11.786 1.00 87.25 92 ASN A N 1
ATOM 702 C CA . ASN A 1 92 ? -6.693 4.764 11.500 1.00 87.25 92 ASN A CA 1
ATOM 703 C C . ASN A 1 92 ? -6.024 6.068 11.041 1.00 87.25 92 ASN A C 1
ATOM 705 O O . ASN A 1 92 ? -6.392 6.595 9.995 1.00 87.25 92 ASN A O 1
ATOM 709 N N . ALA A 1 93 ? -4.991 6.534 11.754 1.00 86.12 93 ALA A N 1
ATOM 710 C CA . ALA A 1 93 ? -4.230 7.726 11.376 1.00 86.12 93 ALA A CA 1
ATOM 711 C C . ALA A 1 93 ? -3.558 7.584 9.996 1.00 86.12 93 ALA A C 1
ATOM 713 O O . ALA A 1 93 ? -3.518 8.540 9.221 1.00 86.12 93 ALA A O 1
ATOM 714 N N . THR A 1 94 ? -3.071 6.386 9.661 1.00 84.81 94 THR A N 1
ATOM 715 C CA . THR A 1 94 ? -2.534 6.054 8.333 1.00 84.81 94 THR A CA 1
ATOM 716 C C . THR A 1 94 ? -3.602 6.194 7.249 1.00 84.81 94 THR A C 1
ATOM 718 O O . THR A 1 94 ? -3.382 6.884 6.254 1.00 84.81 94 THR A O 1
ATOM 721 N N . MET A 1 95 ? -4.775 5.592 7.457 1.00 84.50 95 MET A N 1
ATOM 722 C CA . MET A 1 95 ? -5.874 5.606 6.487 1.00 84.50 95 MET A CA 1
ATOM 723 C C . MET A 1 95 ? -6.500 6.999 6.323 1.00 84.50 95 MET A C 1
ATOM 725 O O . MET A 1 95 ? -6.823 7.391 5.206 1.00 84.50 95 MET A O 1
ATOM 729 N N . GLU A 1 96 ? -6.617 7.783 7.399 1.00 87.00 96 GLU A N 1
ATOM 730 C CA . GLU A 1 96 ? -7.032 9.194 7.341 1.00 87.00 96 GLU A CA 1
ATOM 731 C C . GLU A 1 96 ? -6.029 10.054 6.560 1.00 87.00 96 GLU A C 1
ATOM 733 O O . GLU A 1 96 ? -6.423 10.896 5.749 1.00 87.00 96 GLU A O 1
ATOM 738 N N . LYS A 1 97 ? -4.723 9.841 6.770 1.00 80.50 97 LYS A N 1
ATOM 739 C CA . LYS A 1 97 ? -3.666 10.574 6.059 1.00 80.50 97 LYS A CA 1
ATOM 740 C C . LYS A 1 97 ? -3.634 10.194 4.571 1.00 80.50 97 LYS A C 1
ATOM 742 O O . LYS A 1 97 ? -3.500 11.085 3.736 1.00 80.50 97 LYS A O 1
ATOM 747 N N . PHE A 1 98 ? -3.856 8.919 4.236 1.00 79.00 98 PHE A N 1
ATOM 748 C CA . PHE A 1 98 ? -4.042 8.454 2.856 1.00 79.00 98 PHE A CA 1
ATOM 749 C C . PHE A 1 98 ? -5.268 9.099 2.190 1.00 79.00 98 PHE A C 1
ATOM 751 O O . PHE A 1 98 ? -5.153 9.644 1.092 1.00 79.00 98 PHE A O 1
ATOM 758 N N . ASP A 1 99 ? -6.433 9.090 2.848 1.00 83.50 99 ASP A N 1
ATOM 759 C CA . ASP A 1 99 ? -7.667 9.655 2.284 1.00 83.50 99 ASP A CA 1
ATOM 760 C C . ASP A 1 99 ? -7.567 11.171 2.061 1.00 83.50 99 ASP A C 1
ATOM 762 O O . ASP A 1 99 ? -7.964 11.690 1.021 1.00 83.50 99 ASP A O 1
ATOM 766 N N . LYS A 1 100 ? -6.950 11.887 3.006 1.00 80.00 100 LYS A N 1
ATOM 767 C CA . LYS A 1 100 ? -6.758 13.339 2.919 1.00 80.00 100 LYS A CA 1
ATOM 768 C C . LYS A 1 100 ? -5.854 13.772 1.757 1.00 80.00 100 LYS A C 1
ATOM 770 O O . LYS A 1 100 ? -6.004 14.891 1.269 1.00 80.00 100 LYS A O 1
ATOM 775 N N . ILE A 1 101 ? -4.878 12.945 1.382 1.00 71.50 101 ILE A N 1
ATOM 776 C CA . ILE A 1 101 ? -3.796 13.326 0.459 1.00 71.50 101 ILE A CA 1
ATOM 777 C C . ILE A 1 101 ? -4.008 12.734 -0.936 1.00 71.50 101 ILE A C 1
ATOM 779 O O . ILE A 1 101 ? -3.784 13.423 -1.928 1.00 71.50 101 ILE A O 1
ATOM 783 N N . ILE A 1 102 ? -4.465 11.483 -1.005 1.00 71.69 102 ILE A N 1
ATOM 784 C CA . ILE A 1 102 ? -4.716 10.743 -2.248 1.00 71.69 102 ILE A CA 1
ATOM 785 C C . ILE A 1 102 ? -6.228 10.565 -2.440 1.00 71.69 102 ILE A C 1
ATOM 787 O O . ILE A 1 102 ? -6.779 10.946 -3.473 1.00 71.69 102 ILE A O 1
ATOM 791 N N . GLY A 1 103 ? -6.911 10.025 -1.427 1.00 74.81 103 GLY A N 1
ATOM 792 C CA . GLY A 1 103 ? -8.339 9.700 -1.462 1.00 74.81 103 GLY A CA 1
ATOM 793 C C . GLY A 1 103 ? -8.600 8.207 -1.666 1.00 74.81 103 GLY A C 1
ATOM 794 O O . GLY A 1 103 ? -8.170 7.612 -2.656 1.00 74.81 103 GLY A O 1
ATOM 795 N N . LEU A 1 104 ? -9.376 7.600 -0.763 1.00 79.31 104 LEU A N 1
ATOM 796 C CA . LEU A 1 104 ? -9.672 6.160 -0.735 1.00 79.31 104 LEU A CA 1
ATOM 797 C C . LEU A 1 104 ? -10.339 5.648 -2.019 1.00 79.31 104 LEU A C 1
ATOM 799 O O . LEU A 1 104 ? -10.149 4.495 -2.393 1.00 79.31 104 LEU A O 1
ATOM 803 N N . LYS A 1 105 ? -11.034 6.512 -2.771 1.00 78.75 105 LYS A N 1
ATOM 804 C CA . LYS A 1 105 ? -11.589 6.177 -4.097 1.00 78.75 105 LYS A CA 1
ATOM 805 C C . LYS A 1 105 ? -10.547 5.660 -5.103 1.00 78.75 105 LYS A C 1
ATOM 807 O O . LYS A 1 105 ? -10.927 4.941 -6.030 1.00 78.75 105 LYS A O 1
ATOM 812 N N . TYR A 1 106 ? -9.264 5.992 -4.937 1.00 74.12 106 TYR A N 1
ATOM 813 C CA . TYR A 1 106 ? -8.169 5.527 -5.797 1.00 74.12 106 TYR A CA 1
ATOM 814 C C . TYR A 1 106 ? -7.440 4.291 -5.255 1.00 74.12 106 TYR A C 1
ATOM 816 O O . TYR A 1 106 ? -6.612 3.724 -5.960 1.00 74.12 106 TYR A O 1
ATOM 824 N N . LEU A 1 107 ? -7.772 3.821 -4.050 1.00 77.25 107 LEU A N 1
ATOM 825 C CA . LEU A 1 107 ? -7.275 2.550 -3.530 1.00 77.25 107 LEU A CA 1
ATOM 826 C C . LEU A 1 107 ? -7.897 1.399 -4.340 1.00 77.25 107 LEU A C 1
ATOM 828 O O . LEU A 1 107 ? -9.106 1.400 -4.610 1.00 77.25 107 LEU A O 1
ATOM 832 N N . LYS A 1 108 ? -7.062 0.471 -4.823 1.00 78.50 108 LYS A N 1
ATOM 833 C CA . LYS A 1 108 ? -7.468 -0.599 -5.761 1.00 78.50 108 LYS A CA 1
ATOM 834 C C . LYS A 1 108 ? -6.895 -1.978 -5.442 1.00 78.50 108 LYS A C 1
ATOM 836 O O . LYS A 1 108 ? -7.438 -2.950 -5.950 1.00 78.50 108 LYS A O 1
ATOM 841 N N . ALA A 1 109 ? -5.851 -2.069 -4.623 1.00 78.38 109 ALA A N 1
ATOM 842 C CA . ALA A 1 109 ? -5.293 -3.317 -4.107 1.00 78.38 109 ALA A CA 1
ATOM 843 C C . ALA A 1 109 ? -4.434 -3.033 -2.862 1.00 78.38 109 ALA A C 1
ATOM 845 O O . ALA A 1 109 ? -4.023 -1.890 -2.650 1.00 78.38 109 ALA A O 1
ATOM 846 N N . PHE A 1 110 ? -4.116 -4.077 -2.096 1.00 78.06 110 PHE A N 1
ATOM 847 C CA . PHE A 1 110 ? -2.985 -4.103 -1.163 1.00 78.06 110 PHE A CA 1
ATOM 848 C C . PHE A 1 110 ? -2.052 -5.260 -1.493 1.00 78.06 110 PHE A C 1
ATOM 850 O O . PHE A 1 110 ? -2.515 -6.365 -1.776 1.00 78.06 110 PHE A O 1
ATOM 857 N N . HIS A 1 111 ? -0.750 -5.031 -1.342 1.00 81.19 111 HIS A N 1
ATOM 858 C CA . HIS A 1 111 ? 0.218 -6.103 -1.133 1.00 81.19 111 HIS A CA 1
ATOM 859 C C . HIS A 1 111 ? 0.367 -6.304 0.385 1.00 81.19 111 HIS A C 1
ATOM 861 O O . HIS A 1 111 ? 0.612 -5.356 1.135 1.00 81.19 111 HIS A O 1
ATOM 867 N N . LEU A 1 112 ? 0.124 -7.525 0.859 1.00 81.88 112 LEU A N 1
ATOM 868 C CA . LEU A 1 112 ? 0.115 -7.912 2.264 1.00 81.88 112 LEU A CA 1
ATOM 869 C C . LEU A 1 112 ? 1.379 -8.699 2.592 1.00 81.88 112 LEU A C 1
ATOM 871 O O . LEU A 1 112 ? 1.445 -9.915 2.421 1.00 81.88 112 LEU A O 1
ATOM 875 N N . ASN A 1 113 ? 2.359 -7.983 3.129 1.00 85.00 113 ASN A N 1
ATOM 876 C CA . ASN A 1 113 ? 3.643 -8.528 3.540 1.00 85.00 113 ASN A CA 1
ATOM 877 C C . ASN A 1 113 ? 3.895 -8.131 4.998 1.00 85.00 113 ASN A C 1
ATOM 879 O O . ASN A 1 113 ? 3.763 -6.958 5.348 1.00 85.00 113 ASN A O 1
ATOM 883 N N . ASP A 1 114 ? 4.249 -9.079 5.873 1.00 85.38 114 ASP A N 1
ATOM 884 C CA . ASP A 1 114 ? 4.803 -8.713 7.183 1.00 85.38 114 ASP A CA 1
ATOM 885 C C . ASP A 1 114 ? 6.265 -8.271 6.985 1.00 85.38 114 ASP A C 1
ATOM 887 O O . ASP A 1 114 ? 6.897 -8.614 5.985 1.00 85.38 114 ASP A O 1
ATOM 891 N N . SER A 1 115 ? 6.828 -7.496 7.909 1.00 85.75 115 SER A N 1
ATOM 892 C CA . SER A 1 115 ? 8.189 -6.961 7.764 1.00 85.75 115 SER A CA 1
ATOM 893 C C . SER A 1 115 ? 9.166 -7.617 8.731 1.00 85.75 115 SER A C 1
ATOM 895 O O . SER A 1 115 ? 8.904 -7.711 9.930 1.00 85.75 115 SER A O 1
ATOM 897 N N . LYS A 1 116 ? 10.348 -8.006 8.242 1.00 86.62 116 LYS A N 1
ATOM 898 C CA . LYS A 1 116 ? 11.468 -8.430 9.105 1.00 86.62 116 LYS A CA 1
ATOM 899 C C . LYS A 1 116 ? 12.061 -7.256 9.893 1.00 86.62 116 LYS A C 1
ATOM 901 O O . LYS A 1 116 ? 12.619 -7.460 10.975 1.00 86.62 116 LYS A O 1
ATOM 906 N N . GLY A 1 117 ? 11.965 -6.041 9.352 1.00 80.94 117 GLY A N 1
ATOM 907 C CA . GLY A 1 117 ? 12.499 -4.815 9.944 1.00 80.94 117 GLY A CA 1
ATOM 908 C C . GLY A 1 117 ? 11.474 -4.061 10.802 1.00 80.94 117 GLY A C 1
ATOM 909 O O . GLY A 1 117 ? 10.272 -4.279 10.670 1.00 80.94 117 GLY A O 1
ATOM 910 N N . PRO A 1 118 ? 11.912 -3.175 11.716 1.00 81.94 118 PRO A N 1
ATOM 911 C CA . PRO A 1 118 ? 11.001 -2.275 12.419 1.00 81.94 118 PRO A CA 1
ATOM 912 C C . PRO A 1 118 ? 10.410 -1.223 11.463 1.00 81.94 118 PRO A C 1
ATOM 914 O O . PRO A 1 118 ? 10.966 -0.952 10.397 1.00 81.94 118 PRO A O 1
ATOM 917 N N . VAL A 1 119 ? 9.302 -0.594 11.866 1.00 76.19 119 VAL A N 1
ATOM 918 C CA . VAL A 1 119 ? 8.678 0.506 11.109 1.00 76.19 119 VAL A CA 1
ATOM 919 C C . VAL A 1 119 ? 9.695 1.610 10.790 1.00 76.19 119 VAL A C 1
ATOM 921 O O . VAL A 1 119 ? 10.533 1.948 11.629 1.00 76.19 119 VAL A O 1
ATOM 924 N N . GLY A 1 120 ? 9.657 2.141 9.565 1.00 72.38 120 GLY A N 1
ATOM 925 C CA . GLY A 1 120 ? 10.568 3.198 9.117 1.00 72.38 120 GLY A CA 1
ATOM 926 C C . GLY A 1 120 ? 12.027 2.772 8.901 1.00 72.38 120 GLY A C 1
ATOM 927 O O . GLY A 1 120 ? 12.868 3.637 8.674 1.00 72.38 120 GLY A O 1
ATOM 928 N N . CYS A 1 121 ? 12.364 1.474 8.937 1.00 74.19 121 CYS A N 1
ATOM 929 C CA . CYS A 1 121 ? 13.745 1.014 8.715 1.00 74.19 121 CYS A CA 1
ATOM 930 C C . CYS A 1 121 ? 14.273 1.199 7.281 1.00 74.19 121 CYS A C 1
ATOM 932 O O . CYS A 1 121 ? 15.476 1.056 7.072 1.00 74.19 121 CYS A O 1
ATOM 934 N N . ARG A 1 122 ? 13.395 1.503 6.313 1.00 69.94 122 ARG A N 1
ATOM 935 C CA . ARG A 1 122 ? 13.705 1.694 4.881 1.00 69.94 122 ARG A CA 1
ATOM 936 C C . ARG A 1 122 ? 14.459 0.529 4.226 1.00 69.94 122 ARG A C 1
ATOM 938 O O . ARG A 1 122 ? 15.292 0.719 3.342 1.00 69.94 122 ARG A O 1
ATOM 945 N N . VAL A 1 123 ? 14.178 -0.687 4.690 1.00 70.62 123 VAL A N 1
ATOM 946 C CA . VAL A 1 123 ? 14.748 -1.932 4.173 1.00 70.62 123 VAL A CA 1
ATOM 947 C C . VAL A 1 123 ? 13.605 -2.842 3.764 1.00 70.62 123 VAL A C 1
ATOM 949 O O . VAL A 1 123 ? 12.790 -3.229 4.603 1.00 70.62 123 VAL A O 1
ATOM 952 N N . ASP A 1 124 ? 13.580 -3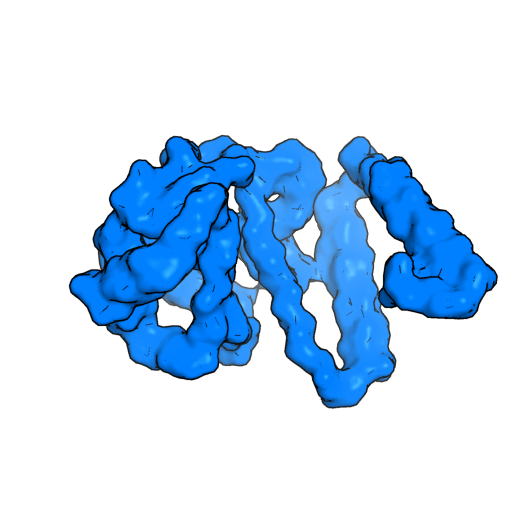.203 2.487 1.00 74.44 124 ASP A N 1
ATOM 953 C CA . ASP A 1 124 ? 12.534 -4.055 1.945 1.00 74.44 124 ASP A CA 1
ATOM 954 C C . ASP A 1 124 ? 12.844 -5.540 2.193 1.00 74.44 124 ASP A C 1
ATOM 956 O O . ASP A 1 124 ? 13.730 -6.136 1.573 1.00 74.44 124 ASP A O 1
ATOM 960 N N . ARG A 1 125 ? 12.194 -6.120 3.209 1.00 80.44 125 ARG A N 1
ATOM 961 C CA . ARG A 1 125 ? 12.388 -7.515 3.636 1.00 80.44 125 ARG A CA 1
ATOM 962 C C . ARG A 1 125 ? 11.090 -8.107 4.167 1.00 80.44 125 ARG A C 1
ATOM 964 O O . ARG A 1 125 ? 10.805 -8.011 5.365 1.00 80.44 125 ARG A O 1
ATOM 971 N N . HIS A 1 126 ? 10.365 -8.774 3.277 1.00 84.31 126 HIS A N 1
ATOM 972 C CA . HIS A 1 126 ? 9.119 -9.470 3.586 1.00 84.31 126 HIS A CA 1
ATOM 973 C C . HIS A 1 126 ? 9.314 -10.652 4.554 1.00 84.31 126 HIS A C 1
ATOM 975 O O . HIS A 1 126 ? 10.365 -11.310 4.600 1.00 84.31 126 HIS A O 1
ATOM 981 N N . GLU A 1 127 ? 8.259 -10.933 5.309 1.00 87.75 127 GLU A N 1
ATOM 982 C CA . GLU A 1 127 ? 8.083 -12.016 6.273 1.00 87.75 127 GLU A CA 1
ATOM 983 C C . GLU A 1 127 ? 6.653 -12.571 6.159 1.00 87.75 127 GLU A C 1
ATOM 985 O O . GLU A 1 127 ? 5.744 -11.852 5.739 1.00 87.75 127 GLU A O 1
ATOM 990 N N . ASN A 1 128 ? 6.440 -13.838 6.526 1.00 89.00 128 ASN A N 1
ATOM 991 C CA . ASN A 1 128 ? 5.095 -14.425 6.529 1.00 89.00 128 ASN A CA 1
ATOM 992 C C . ASN A 1 128 ? 4.173 -13.719 7.547 1.00 89.00 128 ASN A C 1
ATOM 994 O O . ASN A 1 128 ? 4.614 -13.278 8.615 1.00 89.00 128 ASN A O 1
ATOM 998 N N . ILE A 1 129 ? 2.876 -13.677 7.245 1.00 89.44 129 ILE A N 1
ATOM 999 C CA . ILE A 1 129 ? 1.835 -12.97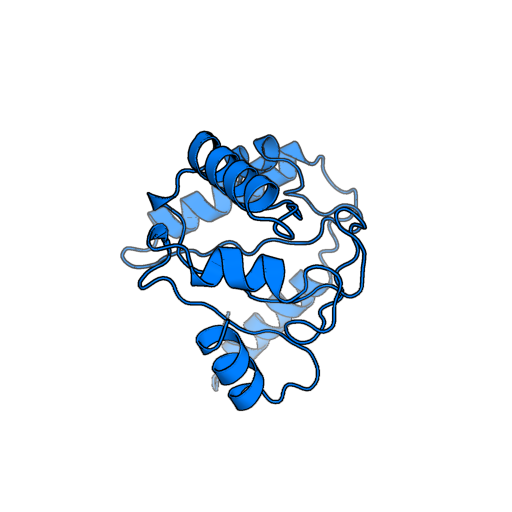6 8.002 1.00 89.44 129 ILE A CA 1
ATOM 1000 C C . ILE A 1 129 ? 1.870 -13.345 9.491 1.00 89.44 129 ILE A C 1
ATOM 1002 O O . ILE A 1 129 ? 1.653 -14.491 9.900 1.00 89.44 129 ILE A O 1
ATOM 1006 N N . GLY A 1 130 ? 2.106 -12.338 10.333 1.00 87.06 130 GLY A N 1
ATOM 1007 C CA . GLY A 1 130 ? 2.112 -12.479 11.783 1.00 87.06 130 GLY A CA 1
ATOM 1008 C C . GLY A 1 130 ? 3.406 -13.047 12.372 1.00 87.06 130 GLY A C 1
ATOM 1009 O O . GLY A 1 130 ? 3.419 -13.332 13.572 1.00 87.06 130 GLY A O 1
ATOM 1010 N N . ARG A 1 131 ? 4.467 -13.229 11.572 1.00 89.19 131 ARG A N 1
ATOM 1011 C CA . ARG A 1 131 ? 5.814 -13.610 12.044 1.00 89.19 131 ARG A CA 1
ATOM 1012 C C . ARG A 1 131 ? 6.797 -12.435 12.100 1.00 89.19 131 ARG A C 1
ATOM 1014 O O . ARG A 1 131 ? 7.863 -12.577 12.700 1.00 89.19 131 ARG A O 1
ATOM 1021 N N . GLY A 1 132 ? 6.458 -11.297 11.496 1.00 88.75 132 GLY A N 1
ATOM 1022 C CA . GLY A 1 132 ? 7.306 -10.110 11.436 1.00 88.75 132 GLY A CA 1
ATOM 1023 C C . GLY A 1 132 ? 6.972 -9.060 12.499 1.00 88.75 132 GLY A C 1
ATOM 1024 O O . GLY A 1 132 ? 6.517 -9.363 13.604 1.00 88.75 132 GLY A O 1
ATOM 1025 N N . LYS A 1 133 ? 7.288 -7.801 12.187 1.00 88.25 133 LYS A N 1
ATOM 1026 C CA . LYS A 1 133 ? 7.153 -6.634 13.071 1.00 88.25 133 LYS A CA 1
ATOM 1027 C C . LYS A 1 133 ? 5.851 -5.858 12.880 1.00 88.25 133 LYS A C 1
ATOM 1029 O O . LYS A 1 133 ? 5.557 -5.022 13.735 1.00 88.25 133 LYS A O 1
ATOM 1034 N N . ILE A 1 134 ? 5.094 -6.119 11.811 1.00 86.81 134 ILE A N 1
ATOM 1035 C CA . ILE A 1 134 ? 3.713 -5.637 11.680 1.00 86.81 134 ILE A CA 1
ATOM 1036 C C . ILE A 1 134 ? 2.831 -6.476 12.603 1.00 86.81 134 ILE A C 1
ATOM 1038 O O . ILE A 1 134 ? 2.122 -5.933 13.451 1.00 86.81 134 ILE A O 1
ATOM 1042 N N . GLY A 1 135 ? 2.963 -7.802 12.508 1.00 89.00 135 GLY A N 1
ATOM 1043 C CA . GLY A 1 135 ? 2.289 -8.738 13.395 1.00 89.00 135 GLY A CA 1
ATOM 1044 C C . GLY A 1 135 ? 0.771 -8.801 13.191 1.00 89.00 135 GLY A C 1
ATOM 1045 O O . GLY A 1 135 ? 0.151 -7.999 12.492 1.00 89.00 135 GLY A O 1
ATOM 1046 N N . LYS A 1 136 ? 0.140 -9.789 13.834 1.00 90.62 136 LYS A N 1
ATOM 1047 C CA . LYS A 1 136 ? -1.289 -10.089 13.641 1.00 90.62 136 LYS A CA 1
ATOM 1048 C C . LYS A 1 136 ? -2.236 -8.942 14.005 1.00 90.62 136 LYS A C 1
ATOM 1050 O O . LYS A 1 136 ? -3.306 -8.861 13.418 1.00 90.62 136 LYS A O 1
ATOM 1055 N N . SER A 1 137 ? -1.867 -8.063 14.940 1.00 89.06 137 SER A N 1
ATOM 1056 C CA . SER A 1 137 ? -2.708 -6.921 15.327 1.00 89.06 137 SER A CA 1
ATOM 1057 C C . SER A 1 137 ? -2.892 -5.923 14.185 1.00 89.06 137 SER A C 1
ATOM 1059 O O . SER A 1 137 ? -4.001 -5.427 14.001 1.00 89.06 137 SER A O 1
ATOM 1061 N N . GLY A 1 138 ? -1.848 -5.673 13.388 1.00 86.44 138 GLY A N 1
ATOM 1062 C CA . GLY A 1 138 ? -1.950 -4.773 12.242 1.00 86.44 138 GLY A CA 1
ATOM 1063 C C . GLY A 1 138 ? -2.759 -5.370 11.097 1.00 86.44 138 GLY A C 1
ATOM 1064 O O . GLY A 1 138 ? -3.662 -4.718 10.578 1.00 86.44 138 GLY A O 1
ATOM 1065 N N . PHE A 1 139 ? -2.534 -6.649 10.782 1.00 89.56 139 PHE A N 1
ATOM 1066 C CA . PHE A 1 139 ? -3.367 -7.353 9.803 1.00 89.56 139 PHE A CA 1
ATOM 1067 C C . PHE A 1 139 ? -4.829 -7.444 10.244 1.00 89.56 139 PHE A C 1
ATOM 1069 O O . PHE A 1 139 ? -5.706 -7.244 9.415 1.00 89.56 139 PHE A O 1
ATOM 1076 N N . LYS A 1 140 ? -5.116 -7.637 11.540 1.00 91.94 140 LYS A N 1
ATOM 1077 C CA . LYS A 1 140 ? -6.495 -7.577 12.040 1.00 91.94 140 LYS A CA 1
ATOM 1078 C C . LYS A 1 140 ? -7.138 -6.212 11.781 1.00 91.94 140 LYS A C 1
ATOM 1080 O O . LYS A 1 140 ? -8.271 -6.154 11.327 1.00 91.94 140 LYS A O 1
ATOM 1085 N N . CYS A 1 141 ? -6.415 -5.114 12.012 1.00 90.19 141 CYS A N 1
ATOM 1086 C CA . CYS A 1 141 ? -6.949 -3.770 11.773 1.00 90.19 141 CYS A CA 1
ATOM 1087 C C . CYS A 1 141 ? -7.357 -3.528 10.312 1.00 90.19 141 CYS A C 1
ATOM 1089 O O . CYS A 1 141 ? -8.288 -2.749 10.101 1.00 90.19 141 CYS A O 1
ATOM 1091 N N . LEU A 1 142 ? -6.670 -4.192 9.371 1.00 88.75 142 LEU A N 1
ATOM 1092 C CA . LEU A 1 142 ? -6.928 -4.187 7.930 1.00 88.75 142 LEU A CA 1
ATOM 1093 C C . LEU A 1 142 ? -8.080 -5.130 7.543 1.00 88.75 142 LEU A C 1
ATOM 1095 O O . LEU A 1 142 ? -8.949 -4.733 6.778 1.00 88.75 142 LEU A O 1
ATOM 1099 N N . MET A 1 143 ? -8.121 -6.350 8.091 1.00 90.38 143 MET A N 1
ATOM 1100 C CA . MET A 1 143 ? -9.200 -7.317 7.824 1.00 90.38 143 MET A CA 1
ATOM 1101 C C . MET A 1 143 ? -10.551 -6.895 8.437 1.00 90.38 143 MET A C 1
ATOM 1103 O O . MET A 1 143 ? -11.592 -7.248 7.896 1.00 90.38 143 MET A O 1
ATOM 1107 N N . ASP A 1 144 ? -10.540 -6.120 9.529 1.00 92.31 144 ASP A N 1
ATOM 1108 C CA . ASP A 1 144 ? -11.731 -5.546 10.183 1.00 92.31 144 ASP A CA 1
ATOM 1109 C C . ASP A 1 144 ? -12.204 -4.211 9.542 1.00 92.31 144 ASP A C 1
ATOM 1111 O O . ASP A 1 144 ? -12.976 -3.473 10.161 1.00 92.31 144 ASP A O 1
ATOM 1115 N N . ASP A 1 145 ? -11.688 -3.806 8.376 1.00 90.31 145 ASP A N 1
ATOM 1116 C CA . ASP A 1 145 ? -11.999 -2.506 7.759 1.00 90.31 145 ASP A CA 1
ATOM 1117 C C . ASP A 1 145 ? -12.925 -2.639 6.542 1.00 90.31 145 ASP A C 1
ATOM 1119 O O . ASP A 1 145 ? -12.469 -2.843 5.419 1.00 90.31 145 ASP A O 1
ATOM 1123 N N . GLU A 1 146 ? -14.226 -2.427 6.762 1.00 91.69 146 GLU A N 1
ATOM 1124 C CA . GLU A 1 146 ? -15.292 -2.446 5.740 1.00 91.69 146 GLU A CA 1
ATOM 1125 C C . GLU A 1 146 ? -15.000 -1.538 4.524 1.00 91.69 146 GLU A C 1
ATOM 1127 O O . GLU A 1 146 ? -15.520 -1.757 3.431 1.00 91.69 146 GLU A O 1
ATOM 1132 N N . ARG A 1 147 ? -14.130 -0.521 4.662 1.00 86.50 147 ARG A N 1
ATOM 1133 C CA . ARG A 1 147 ? -13.701 0.335 3.535 1.00 86.50 147 ARG A CA 1
ATOM 1134 C C . ARG A 1 147 ? -12.883 -0.424 2.487 1.00 86.50 147 ARG A C 1
ATOM 1136 O O . ARG A 1 147 ? -12.675 0.101 1.393 1.00 86.50 147 ARG A O 1
ATOM 1143 N N . LEU A 1 148 ? -12.379 -1.607 2.837 1.00 85.81 148 LEU A N 1
ATOM 1144 C CA . LEU A 1 148 ? -11.559 -2.469 1.992 1.00 85.81 148 LEU A CA 1
ATOM 1145 C C . LEU A 1 148 ? -12.349 -3.641 1.390 1.00 85.81 148 LEU A C 1
ATOM 1147 O O . LEU A 1 148 ? -11.776 -4.442 0.651 1.00 85.81 148 LEU A O 1
ATOM 1151 N N . ASP A 1 149 ? -13.655 -3.734 1.652 1.00 85.56 149 ASP A N 1
ATOM 1152 C CA . ASP A 1 149 ? -14.498 -4.791 1.098 1.00 85.56 149 ASP A CA 1
ATOM 1153 C C . ASP A 1 149 ? -14.467 -4.783 -0.438 1.00 85.56 149 ASP A C 1
ATOM 1155 O O . ASP A 1 149 ? -14.711 -3.777 -1.107 1.00 85.56 149 ASP A O 1
ATOM 1159 N N . GLY A 1 150 ? -14.145 -5.943 -1.015 1.00 82.25 150 GLY A N 1
ATOM 1160 C CA . GLY A 1 150 ? -13.986 -6.113 -2.460 1.00 82.25 150 GLY A CA 1
ATOM 1161 C C . GLY A 1 150 ? -12.664 -5.591 -3.041 1.00 82.25 150 GLY A C 1
ATOM 1162 O O . GLY A 1 150 ? -12.466 -5.716 -4.250 1.00 82.25 150 GLY A O 1
ATOM 1163 N N . ILE A 1 151 ? -11.746 -5.055 -2.227 1.00 83.25 151 ILE A N 1
ATOM 1164 C CA . ILE A 1 151 ? -10.393 -4.687 -2.666 1.00 83.25 151 ILE A CA 1
ATOM 1165 C C . ILE A 1 151 ? -9.486 -5.936 -2.657 1.00 83.25 151 ILE A C 1
ATOM 1167 O O . ILE A 1 151 ? -9.369 -6.597 -1.626 1.00 83.25 151 ILE A O 1
ATOM 1171 N N . PRO A 1 152 ? -8.816 -6.280 -3.776 1.00 80.62 152 PRO A N 1
ATOM 1172 C CA . PRO A 1 152 ? -7.828 -7.355 -3.828 1.00 80.62 152 PRO A CA 1
ATOM 1173 C C . PRO A 1 152 ? -6.707 -7.215 -2.790 1.00 80.62 152 PRO A C 1
ATOM 1175 O O . PRO A 1 152 ? -6.039 -6.183 -2.708 1.00 80.62 152 PRO A O 1
ATOM 1178 N N . LEU A 1 153 ? -6.465 -8.298 -2.051 1.00 83.44 153 LEU A N 1
ATOM 1179 C CA . LEU A 1 153 ? -5.374 -8.444 -1.090 1.00 83.44 153 LEU A CA 1
ATOM 1180 C C . LEU A 1 153 ? -4.407 -9.516 -1.620 1.00 83.44 153 LEU A C 1
ATOM 1182 O O . LEU A 1 153 ? -4.789 -10.675 -1.774 1.00 83.44 153 LEU A O 1
ATOM 1186 N N . ILE A 1 154 ? -3.177 -9.123 -1.946 1.00 82.38 154 ILE A N 1
ATOM 1187 C CA . ILE A 1 154 ? -2.175 -9.945 -2.643 1.00 82.38 154 ILE A CA 1
ATOM 1188 C C . ILE A 1 154 ? -1.061 -10.309 -1.654 1.00 82.38 154 ILE A C 1
ATOM 1190 O O . ILE A 1 154 ? -0.527 -9.426 -0.999 1.00 82.38 154 ILE A O 1
ATOM 1194 N N . LEU A 1 155 ? -0.708 -11.590 -1.523 1.00 82.81 155 LEU A N 1
ATOM 1195 C CA . LEU A 1 155 ? 0.394 -12.048 -0.660 1.00 82.81 155 LEU A CA 1
ATOM 1196 C C . LEU A 1 155 ? 1.695 -12.173 -1.464 1.00 82.81 155 LEU A C 1
ATOM 1198 O O . LEU A 1 155 ? 1.706 -12.850 -2.491 1.00 82.81 155 LEU A O 1
ATOM 1202 N N . GLU A 1 156 ? 2.796 -11.617 -0.955 1.00 79.94 156 GLU A N 1
ATOM 1203 C CA . GLU A 1 156 ? 4.142 -11.724 -1.556 1.00 79.94 156 GLU A CA 1
ATOM 1204 C C . GLU A 1 156 ? 5.176 -12.190 -0.514 1.00 79.94 156 GLU A C 1
ATOM 1206 O O . GLU A 1 156 ? 6.343 -11.775 -0.477 1.00 79.94 156 GLU A O 1
ATOM 1211 N N . THR A 1 157 ? 4.711 -13.055 0.387 1.00 83.00 157 THR A N 1
ATOM 1212 C CA . THR A 1 157 ? 5.467 -13.585 1.517 1.00 83.00 157 THR A CA 1
ATOM 1213 C C . THR A 1 157 ? 6.480 -14.657 1.078 1.00 83.00 157 THR A C 1
ATOM 1215 O O . THR A 1 157 ? 6.238 -15.419 0.139 1.00 83.00 157 THR A O 1
ATOM 1218 N N . PRO A 1 158 ? 7.652 -14.753 1.736 1.00 79.62 158 PRO A N 1
ATOM 1219 C CA . PRO A 1 158 ? 8.700 -15.695 1.340 1.00 79.62 158 PRO A CA 1
ATOM 1220 C C . PRO A 1 158 ? 8.326 -17.163 1.620 1.00 79.62 158 PRO A C 1
ATOM 1222 O O . PRO A 1 158 ? 7.743 -17.476 2.658 1.00 79.62 158 PRO A O 1
ATOM 1225 N N . GLU A 1 159 ? 8.723 -18.059 0.704 1.00 71.12 159 GLU A N 1
ATOM 1226 C CA . GLU A 1 159 ? 8.582 -19.534 0.786 1.00 71.12 159 GLU A CA 1
ATOM 1227 C C . GLU A 1 159 ? 7.170 -20.021 1.205 1.00 71.12 159 GLU A C 1
ATOM 1229 O O . GLU A 1 159 ? 7.014 -20.983 1.957 1.00 71.12 159 GLU A O 1
ATOM 1234 N N . GLY A 1 160 ? 6.133 -19.317 0.731 1.00 62.31 160 GLY A N 1
ATOM 1235 C CA . GLY A 1 160 ? 4.793 -19.308 1.322 1.00 62.31 160 GLY A CA 1
ATOM 1236 C C . GLY A 1 160 ? 3.986 -20.615 1.309 1.00 62.31 160 GLY A C 1
ATOM 1237 O O . GLY A 1 160 ? 3.709 -21.213 0.268 1.00 62.31 160 GLY A O 1
ATOM 1238 N N . ASP A 1 161 ? 3.447 -20.952 2.484 1.00 78.38 161 ASP A N 1
ATOM 1239 C CA . ASP A 1 161 ? 2.215 -21.738 2.650 1.00 78.38 161 ASP A CA 1
ATOM 1240 C C . ASP A 1 161 ? 1.014 -20.780 2.529 1.00 78.38 161 ASP A C 1
ATOM 1242 O O . ASP A 1 161 ? 0.303 -20.497 3.498 1.00 78.38 161 ASP A O 1
ATOM 1246 N N . TYR A 1 162 ? 0.820 -20.214 1.329 1.00 86.19 162 TYR A N 1
ATOM 1247 C CA . TYR A 1 162 ? -0.222 -19.212 1.075 1.00 86.19 162 TYR A CA 1
ATOM 1248 C C . TYR A 1 162 ? -1.634 -19.653 1.510 1.00 86.19 162 TYR A C 1
ATOM 1250 O O . TYR A 1 162 ? -2.343 -18.819 2.074 1.00 86.19 162 TYR A O 1
ATOM 1258 N N . PRO A 1 163 ? -2.071 -20.925 1.341 1.00 87.56 163 PRO A N 1
ATOM 1259 C CA . PRO A 1 163 ? -3.352 -21.386 1.878 1.00 87.56 163 PRO A CA 1
ATOM 1260 C C . PRO A 1 163 ? -3.489 -21.147 3.384 1.00 87.56 163 PRO A C 1
ATOM 1262 O O . PRO A 1 163 ? -4.522 -20.660 3.842 1.00 87.56 163 PRO A O 1
ATOM 1265 N N . ARG A 1 164 ? -2.441 -21.430 4.163 1.00 86.25 164 ARG A N 1
ATOM 1266 C CA . ARG A 1 164 ? -2.439 -21.207 5.612 1.00 86.25 164 ARG A CA 1
ATOM 1267 C C . ARG A 1 164 ? -2.353 -19.733 5.990 1.00 86.25 164 ARG A C 1
ATOM 1269 O O . ARG A 1 164 ? -2.926 -19.346 7.009 1.00 86.25 164 ARG A O 1
ATOM 1276 N N . GLU A 1 165 ? -1.659 -18.914 5.206 1.00 87.06 165 GLU A N 1
ATOM 1277 C CA . GLU A 1 165 ? -1.602 -17.463 5.425 1.00 87.06 165 GLU A CA 1
ATOM 1278 C C . GLU A 1 165 ? -2.960 -16.802 5.140 1.00 87.06 165 GLU A C 1
ATOM 1280 O O . GLU A 1 165 ? -3.441 -16.039 5.975 1.00 87.06 165 GLU A O 1
ATOM 1285 N N . MET A 1 166 ? -3.654 -17.201 4.066 1.00 86.62 166 MET A N 1
ATOM 1286 C CA . MET A 1 166 ? -5.042 -16.794 3.798 1.00 86.62 166 MET A CA 1
ATOM 1287 C C . MET A 1 166 ? -5.998 -17.243 4.913 1.00 86.62 166 MET A C 1
ATOM 1289 O O . MET A 1 166 ? -6.748 -16.423 5.436 1.00 86.62 166 MET A O 1
ATOM 1293 N N . ILE A 1 167 ? -5.941 -18.513 5.342 1.00 88.25 167 ILE A N 1
ATOM 1294 C CA . ILE A 1 167 ? -6.735 -19.003 6.487 1.00 88.25 167 ILE A CA 1
ATOM 1295 C C . ILE A 1 167 ? -6.426 -18.195 7.753 1.00 88.25 167 ILE A C 1
ATOM 1297 O O . ILE A 1 167 ? -7.335 -17.890 8.519 1.00 88.25 167 ILE A O 1
ATOM 1301 N N . THR A 1 168 ? -5.159 -17.824 7.971 1.00 87.94 168 THR A N 1
ATOM 1302 C CA . THR A 1 168 ? -4.769 -16.991 9.113 1.00 87.94 168 THR A CA 1
ATOM 1303 C C . THR A 1 168 ? -5.439 -15.624 9.026 1.0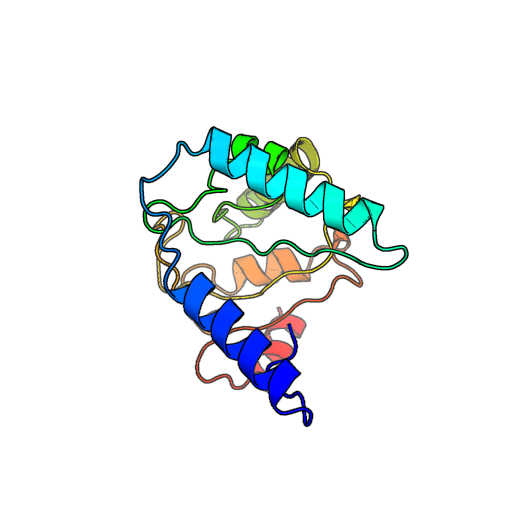0 87.94 168 THR A C 1
ATOM 1305 O O . THR A 1 168 ? -6.085 -15.247 9.997 1.00 87.94 168 THR A O 1
ATOM 1308 N N . LEU A 1 169 ? -5.343 -14.923 7.889 1.00 88.00 169 LEU A N 1
ATOM 1309 C CA . LEU A 1 169 ? -5.962 -13.608 7.670 1.00 88.00 169 LEU A CA 1
ATOM 1310 C C . LEU A 1 169 ? -7.481 -13.627 7.889 1.00 88.00 169 LEU A C 1
ATOM 1312 O O . LEU A 1 169 ? -7.983 -12.819 8.661 1.00 88.00 169 LEU A O 1
ATOM 1316 N N . TYR A 1 170 ? -8.199 -14.592 7.306 1.00 87.69 170 TYR A N 1
ATOM 1317 C CA . TYR A 1 170 ? -9.651 -14.746 7.497 1.00 87.69 170 TYR A CA 1
ATOM 1318 C C . TYR A 1 170 ? -10.060 -15.259 8.895 1.00 87.69 170 TYR A C 1
ATOM 1320 O O . TYR A 1 170 ? -11.249 -15.428 9.159 1.00 87.69 170 TYR A O 1
ATOM 1328 N N . SER A 1 171 ? -9.099 -15.529 9.786 1.00 88.75 171 SER A N 1
ATOM 1329 C CA . SER A 1 171 ? -9.339 -15.950 11.177 1.00 88.75 171 SER A CA 1
ATOM 1330 C C . SER A 1 171 ? -8.967 -14.895 12.225 1.00 88.75 171 SER A C 1
ATOM 1332 O O . SER A 1 171 ? -9.071 -15.184 13.420 1.00 88.75 171 SER A O 1
ATOM 1334 N N . LEU A 1 172 ? -8.479 -13.720 11.798 1.00 86.50 172 LEU A N 1
ATOM 1335 C CA . LEU A 1 172 ? -8.082 -12.624 12.688 1.00 86.50 172 LEU A CA 1
ATOM 1336 C C . LEU A 1 172 ? -9.292 -11.888 13.264 1.00 86.50 172 LEU A C 1
ATOM 1338 O O . LEU A 1 172 ? -9.265 -11.622 14.483 1.00 86.50 172 LEU A O 1
#